Protein AF-A0A832VY25-F1 (afdb_monomer)

Structure (mmCIF, N/CA/C/O backbone):
data_AF-A0A832VY25-F1
#
_entry.id   AF-A0A832VY25-F1
#
loop_
_atom_site.group_PDB
_atom_site.id
_atom_site.type_symbol
_atom_site.label_atom_id
_atom_site.label_alt_id
_atom_site.label_comp_id
_atom_site.label_asym_id
_atom_site.label_entity_id
_atom_site.label_seq_id
_atom_site.pdbx_PDB_ins_code
_atom_site.Cartn_x
_atom_site.Cartn_y
_atom_site.Cartn_z
_atom_site.occupancy
_atom_site.B_iso_or_equiv
_atom_site.auth_seq_id
_atom_site.auth_comp_id
_atom_site.auth_asym_id
_atom_site.auth_atom_id
_atom_site.pdbx_PDB_model_num
ATOM 1 N N . MET A 1 1 ? -6.998 10.240 -11.028 1.00 79.44 1 MET A N 1
ATOM 2 C CA . MET A 1 1 ? -6.565 9.327 -12.105 1.00 79.44 1 MET A CA 1
ATOM 3 C C . MET A 1 1 ? -5.101 9.015 -11.866 1.00 79.44 1 MET A C 1
ATOM 5 O O . MET A 1 1 ? -4.310 9.954 -11.801 1.00 79.44 1 MET A O 1
ATOM 9 N N . SER A 1 2 ? -4.772 7.748 -11.630 1.00 93.00 2 SER A N 1
ATOM 10 C CA . SER A 1 2 ? -3.401 7.304 -11.361 1.00 93.00 2 SER A CA 1
ATOM 11 C C . SER A 1 2 ? -2.572 7.322 -12.648 1.00 93.00 2 SER A C 1
ATOM 13 O O . SER A 1 2 ? -3.121 7.218 -13.742 1.00 93.00 2 SER A O 1
ATOM 15 N N . ARG A 1 3 ? -1.254 7.508 -12.529 1.00 97.12 3 ARG A N 1
ATOM 16 C CA . ARG A 1 3 ? -0.311 7.425 -13.653 1.00 97.12 3 ARG A CA 1
ATOM 17 C C . ARG A 1 3 ? 0.781 6.440 -13.281 1.00 97.12 3 ARG A C 1
ATOM 19 O O . ARG A 1 3 ? 1.596 6.735 -12.411 1.00 97.12 3 ARG A O 1
ATOM 26 N N . VAL A 1 4 ? 0.770 5.288 -13.932 1.00 97.38 4 VAL A N 1
ATOM 27 C CA . VAL A 1 4 ? 1.731 4.203 -13.719 1.00 97.38 4 VAL A CA 1
ATOM 28 C C . VAL A 1 4 ? 2.331 3.790 -15.054 1.00 97.38 4 VAL A C 1
ATOM 30 O O . VAL A 1 4 ? 1.843 4.188 -16.109 1.00 97.38 4 VAL A O 1
ATOM 33 N N . LYS A 1 5 ? 3.431 3.041 -15.008 1.00 97.06 5 LYS A N 1
ATOM 34 C CA . LYS A 1 5 ? 4.167 2.654 -16.212 1.00 97.06 5 LYS A CA 1
ATOM 35 C C . LYS A 1 5 ? 3.434 1.594 -17.036 1.00 97.06 5 LYS A C 1
ATOM 37 O O . LYS A 1 5 ? 3.400 1.713 -18.255 1.00 97.06 5 LYS A O 1
ATOM 42 N N . ASP A 1 6 ? 2.888 0.574 -16.375 1.00 97.88 6 ASP A N 1
ATOM 43 C CA . ASP A 1 6 ? 2.211 -0.557 -17.013 1.00 97.88 6 ASP A CA 1
ATOM 44 C C . ASP A 1 6 ? 1.150 -1.140 -16.069 1.00 97.88 6 ASP A C 1
ATOM 46 O O . ASP A 1 6 ? 1.479 -1.711 -15.033 1.00 97.88 6 ASP A O 1
ATOM 50 N N . GLU A 1 7 ? -0.126 -0.980 -16.416 1.00 98.00 7 GLU A N 1
ATOM 51 C CA . GLU A 1 7 ? -1.259 -1.452 -15.608 1.00 98.00 7 GLU A CA 1
ATOM 52 C C . GLU A 1 7 ? -1.418 -2.983 -15.638 1.00 98.00 7 GLU A C 1
ATOM 54 O O . GLU A 1 7 ? -2.009 -3.555 -14.723 1.00 98.00 7 GLU A O 1
ATOM 59 N N . SER A 1 8 ? -0.853 -3.672 -16.639 1.00 98.38 8 SER A N 1
ATOM 60 C CA . SER A 1 8 ? -0.981 -5.131 -16.779 1.00 98.38 8 SER A CA 1
ATOM 61 C C . SER A 1 8 ? -0.251 -5.920 -15.684 1.00 98.38 8 SER A C 1
ATOM 63 O O . SER A 1 8 ? -0.518 -7.105 -15.486 1.00 98.38 8 SER A O 1
ATOM 65 N N . LEU A 1 9 ? 0.631 -5.260 -14.927 1.00 98.56 9 LEU A N 1
ATOM 66 C CA . LEU A 1 9 ? 1.392 -5.859 -13.830 1.00 98.56 9 LEU A CA 1
ATOM 67 C C . LEU A 1 9 ? 0.606 -5.944 -12.508 1.00 98.56 9 LEU A C 1
ATOM 69 O O . LEU A 1 9 ? 1.139 -6.460 -11.525 1.00 98.56 9 LEU A O 1
ATOM 73 N N . ALA A 1 10 ? -0.640 -5.458 -12.454 1.00 98.69 10 ALA A N 1
ATOM 74 C CA . ALA A 1 10 ? -1.421 -5.374 -11.217 1.00 98.69 10 ALA A CA 1
ATOM 75 C C . ALA A 1 10 ? -1.588 -6.728 -10.504 1.00 98.69 10 ALA A C 1
ATOM 77 O O . ALA A 1 10 ? -1.420 -6.804 -9.287 1.00 98.69 10 ALA A O 1
ATOM 78 N N . ASP A 1 11 ? -1.828 -7.816 -11.244 1.00 98.62 11 ASP A N 1
ATOM 79 C CA . ASP A 1 11 ? -1.956 -9.157 -10.656 1.00 98.62 11 ASP A CA 1
ATOM 80 C C . ASP A 1 11 ? -0.650 -9.646 -10.016 1.00 98.62 11 ASP A C 1
ATOM 82 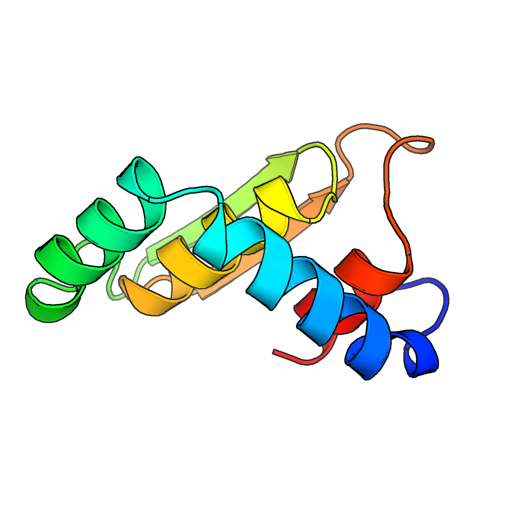O O . ASP A 1 11 ? -0.663 -10.239 -8.934 1.00 98.62 11 ASP A O 1
ATOM 86 N N . GLN A 1 12 ? 0.492 -9.361 -10.649 1.00 98.69 12 GLN A N 1
ATOM 87 C CA . GLN A 1 12 ? 1.804 -9.652 -10.074 1.00 98.69 12 GLN A CA 1
ATOM 88 C C . GLN A 1 12 ? 2.034 -8.819 -8.807 1.00 98.69 12 GLN A C 1
ATOM 90 O O . GLN A 1 12 ? 2.460 -9.356 -7.782 1.00 98.69 12 GLN A O 1
ATOM 95 N N . GLY A 1 13 ? 1.696 -7.529 -8.853 1.00 98.75 13 GLY A N 1
ATOM 96 C CA . GLY A 1 13 ? 1.796 -6.632 -7.707 1.00 98.75 13 GLY A CA 1
ATOM 97 C C . GLY A 1 13 ? 0.920 -7.068 -6.534 1.00 98.75 13 GLY A C 1
ATOM 98 O O . GLY A 1 13 ? 1.373 -7.026 -5.391 1.00 98.75 13 GLY A O 1
ATOM 99 N N . ARG A 1 14 ? -0.291 -7.576 -6.800 1.00 98.81 14 ARG A N 1
ATOM 100 C CA . ARG A 1 14 ? -1.187 -8.132 -5.776 1.00 98.81 14 ARG A CA 1
ATOM 101 C C . ARG A 1 14 ? -0.547 -9.319 -5.058 1.00 98.81 14 ARG A C 1
ATOM 103 O O . ARG A 1 14 ? -0.560 -9.360 -3.830 1.00 98.81 14 ARG A O 1
ATOM 110 N N . LEU A 1 15 ? 0.070 -10.247 -5.793 1.00 98.75 15 LEU A N 1
ATOM 111 C CA . LEU A 1 15 ? 0.793 -11.376 -5.193 1.00 98.75 15 LEU A CA 1
ATOM 112 C C . LEU A 1 15 ? 1.986 -10.901 -4.345 1.00 98.75 15 LEU A C 1
ATOM 114 O O . LEU A 1 15 ? 2.201 -11.402 -3.238 1.00 98.75 15 LEU A O 1
ATOM 118 N N . SER A 1 16 ? 2.738 -9.905 -4.825 1.00 98.56 16 SER A N 1
ATOM 119 C CA . SER A 1 16 ? 3.840 -9.280 -4.078 1.00 98.56 16 SER A CA 1
ATOM 120 C C . SER A 1 16 ? 3.356 -8.590 -2.791 1.00 98.56 16 SER A C 1
ATOM 122 O O . SER A 1 16 ? 3.997 -8.722 -1.744 1.00 98.56 16 SER A O 1
ATOM 124 N N . TYR A 1 17 ? 2.219 -7.889 -2.847 1.00 98.75 17 TYR A N 1
ATOM 125 C CA . TYR A 1 17 ? 1.551 -7.274 -1.697 1.00 98.75 17 TYR A CA 1
ATOM 126 C C . TYR A 1 17 ? 1.089 -8.320 -0.678 1.00 98.75 17 TYR A C 1
ATOM 128 O O . TYR A 1 17 ? 1.397 -8.190 0.506 1.00 98.75 17 TYR A O 1
ATOM 136 N N . GLU A 1 18 ? 0.393 -9.373 -1.116 1.00 98.62 18 GLU A N 1
ATOM 137 C CA . GLU A 1 18 ? -0.087 -10.453 -0.245 1.00 98.62 18 GLU A CA 1
ATOM 138 C C . GLU A 1 18 ? 1.084 -11.141 0.459 1.00 98.62 18 GLU A C 1
ATOM 140 O O . GLU A 1 18 ? 1.054 -11.358 1.675 1.00 98.62 18 GLU A O 1
ATOM 145 N N . TRP A 1 19 ? 2.163 -11.416 -0.282 1.00 98.62 19 TRP A N 1
ATOM 146 C CA . TRP A 1 19 ? 3.395 -11.934 0.296 1.00 98.62 19 TRP A CA 1
ATOM 147 C C . TRP A 1 19 ? 3.956 -10.974 1.350 1.00 98.62 19 TRP A C 1
ATOM 149 O O . TRP A 1 19 ? 4.213 -11.401 2.474 1.00 98.62 19 TRP A O 1
ATOM 159 N N . ALA A 1 20 ? 4.100 -9.682 1.041 1.00 98.75 20 ALA A N 1
ATOM 160 C CA . ALA A 1 20 ? 4.625 -8.699 1.989 1.00 98.75 20 ALA A CA 1
ATOM 161 C C . ALA A 1 20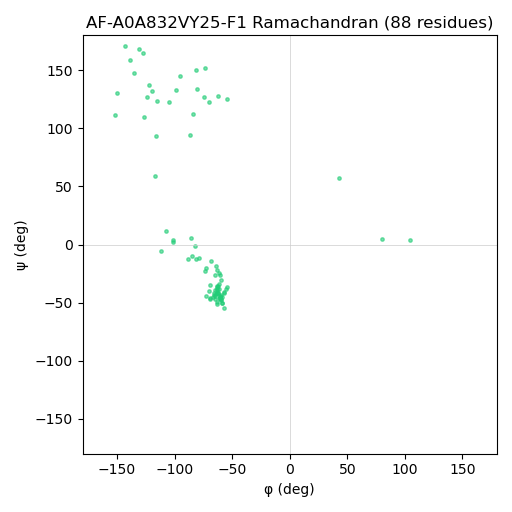 ? 3.752 -8.594 3.249 1.00 98.75 20 ALA A C 1
ATOM 163 O O . ALA A 1 20 ? 4.273 -8.654 4.362 1.00 98.75 20 ALA A O 1
ATOM 164 N N . ARG A 1 21 ? 2.425 -8.528 3.097 1.00 98.56 21 ARG A N 1
ATOM 165 C CA . ARG A 1 21 ? 1.469 -8.456 4.209 1.00 98.56 21 ARG A CA 1
ATOM 166 C C . ARG A 1 21 ? 1.597 -9.656 5.145 1.00 98.56 21 ARG A C 1
ATOM 168 O O . ARG A 1 21 ? 1.698 -9.470 6.357 1.00 98.56 21 ARG A O 1
ATOM 175 N N . ASN A 1 22 ? 1.697 -10.865 4.589 1.00 98.44 22 ASN A N 1
ATOM 176 C CA . ASN A 1 22 ? 1.904 -12.095 5.361 1.00 98.44 22 ASN A CA 1
ATOM 177 C C . ASN A 1 22 ? 3.229 -12.102 6.149 1.00 98.44 22 ASN A C 1
ATOM 179 O O . ASN A 1 22 ? 3.327 -12.764 7.181 1.00 98.44 22 ASN A O 1
ATOM 183 N N . HIS A 1 23 ? 4.230 -11.336 5.705 1.00 98.56 23 HIS A N 1
ATOM 184 C CA . HIS A 1 23 ? 5.539 -11.209 6.357 1.00 98.56 23 HIS A CA 1
ATOM 185 C C . HIS A 1 23 ? 5.692 -9.923 7.192 1.00 98.56 23 HIS A C 1
ATOM 187 O O . HIS A 1 23 ? 6.749 -9.691 7.777 1.00 98.56 23 HIS A O 1
ATOM 193 N N . MET A 1 24 ? 4.638 -9.108 7.322 1.00 98.56 24 MET A N 1
ATOM 194 C CA . MET A 1 24 ? 4.613 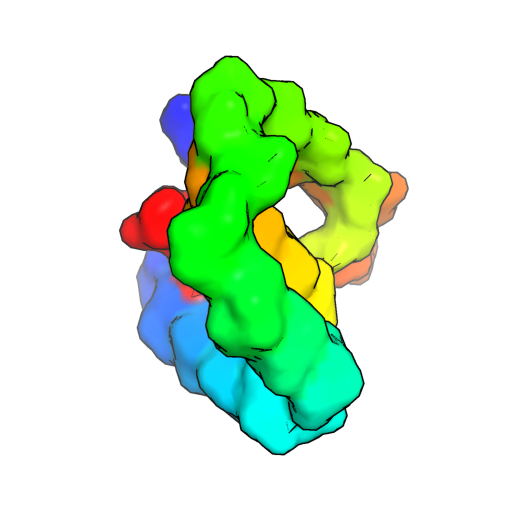-7.883 8.134 1.00 98.56 24 MET A CA 1
ATOM 195 C C . MET A 1 24 ? 3.586 -7.989 9.282 1.00 98.56 24 MET A C 1
ATOM 197 O O . MET A 1 24 ? 2.684 -7.153 9.401 1.00 98.56 24 MET A O 1
ATOM 201 N N . PRO A 1 25 ? 3.714 -8.985 10.187 1.00 98.19 25 PRO A N 1
ATOM 202 C CA . PRO A 1 25 ? 2.656 -9.356 11.130 1.00 98.19 25 PRO A CA 1
ATOM 203 C C . PRO A 1 25 ? 2.327 -8.265 12.152 1.00 98.19 25 PRO A C 1
ATOM 205 O O . PRO A 1 25 ? 1.215 -8.223 12.671 1.00 98.19 25 PRO A O 1
ATOM 208 N N . ILE A 1 26 ? 3.278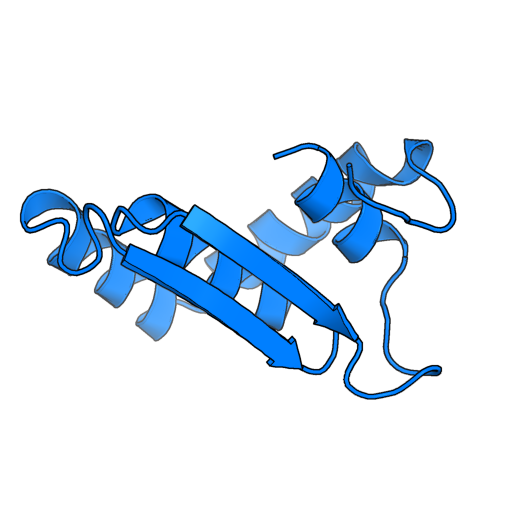 -7.385 12.476 1.00 98.50 26 ILE A N 1
ATOM 209 C CA . ILE A 1 26 ? 3.034 -6.272 13.404 1.00 98.50 26 ILE A CA 1
ATOM 210 C C . ILE A 1 26 ? 2.092 -5.251 12.761 1.00 98.50 26 ILE A C 1
ATOM 212 O O . ILE A 1 26 ? 1.134 -4.810 13.403 1.00 98.50 26 ILE A O 1
ATOM 216 N N . LEU A 1 27 ? 2.342 -4.894 11.499 1.00 98.25 27 LEU A N 1
ATOM 217 C CA . LEU A 1 27 ? 1.523 -3.928 10.777 1.00 98.25 27 LEU A CA 1
ATOM 218 C C . LEU A 1 27 ? 0.137 -4.511 10.487 1.00 98.25 27 LEU A C 1
ATOM 220 O O . LEU A 1 27 ? -0.859 -3.872 10.819 1.00 98.25 27 LEU A O 1
ATOM 224 N N . ASP A 1 28 ? 0.065 -5.749 9.992 1.00 98.38 28 ASP A N 1
ATOM 225 C CA . ASP A 1 28 ? -1.208 -6.417 9.699 1.00 98.38 28 ASP A CA 1
ATOM 226 C C . ASP A 1 28 ? -2.103 -6.558 10.944 1.00 98.38 28 ASP A C 1
ATOM 228 O O . ASP A 1 28 ? -3.264 -6.143 10.939 1.00 98.38 28 ASP A O 1
ATOM 232 N N . LYS A 1 29 ? -1.546 -7.016 12.076 1.00 98.38 29 LYS A N 1
ATOM 233 C CA . LYS A 1 29 ? -2.296 -7.087 13.345 1.00 98.38 29 LYS A CA 1
ATOM 234 C C . LYS A 1 29 ? -2.736 -5.710 13.840 1.00 98.38 29 LYS A C 1
ATOM 236 O O . LYS A 1 29 ? -3.811 -5.584 14.427 1.00 98.38 29 LYS A O 1
ATOM 241 N N . THR A 1 30 ? -1.921 -4.678 13.624 1.00 98.31 30 THR A N 1
ATOM 242 C CA . THR A 1 30 ? -2.267 -3.302 14.007 1.00 98.31 30 THR A CA 1
ATOM 243 C C . THR A 1 30 ? -3.439 -2.782 13.180 1.00 98.31 30 THR A C 1
ATOM 245 O O . THR A 1 30 ? -4.387 -2.249 13.760 1.00 98.31 30 THR A O 1
ATOM 248 N N . ILE A 1 31 ? -3.420 -3.006 11.862 1.00 98.38 31 ILE A N 1
ATOM 249 C CA . ILE A 1 31 ? -4.534 -2.689 10.960 1.00 98.38 31 ILE A CA 1
ATOM 250 C C . ILE A 1 31 ? -5.787 -3.445 11.414 1.00 98.38 31 ILE A C 1
ATOM 252 O O . ILE A 1 31 ? -6.815 -2.823 11.669 1.00 98.38 31 ILE A O 1
ATOM 256 N N . GLY A 1 32 ? -5.692 -4.762 11.634 1.00 98.25 32 GLY A N 1
ATOM 257 C CA . GLY A 1 32 ? -6.816 -5.585 12.089 1.00 98.25 32 GLY A CA 1
ATOM 258 C C . GLY A 1 32 ? -7.441 -5.100 13.402 1.00 98.25 32 GLY A C 1
ATOM 259 O O . GLY A 1 32 ? -8.666 -5.028 13.519 1.00 98.25 32 GLY A O 1
ATOM 260 N N . ARG A 1 33 ? -6.616 -4.689 14.376 1.00 98.44 33 ARG A N 1
ATOM 261 C CA . ARG A 1 33 ? -7.081 -4.134 15.659 1.00 98.44 33 ARG A CA 1
ATOM 262 C C . ARG A 1 33 ? -7.814 -2.800 15.492 1.00 98.44 33 ARG A C 1
ATOM 264 O O . ARG A 1 33 ? -8.818 -2.577 16.163 1.00 98.44 33 ARG A O 1
ATOM 271 N N . LEU A 1 34 ? -7.311 -1.917 14.630 1.00 98.31 34 LEU A N 1
ATOM 272 C CA . LEU A 1 34 ? -7.842 -0.560 14.445 1.00 98.31 34 LEU A CA 1
ATOM 273 C C . LEU A 1 34 ? -8.969 -0.483 13.402 1.00 98.31 34 LEU A C 1
ATOM 275 O O . LEU A 1 34 ? -9.689 0.513 13.343 1.00 98.31 34 LEU A O 1
ATOM 279 N N . LYS A 1 35 ? -9.179 -1.540 12.611 1.00 97.69 35 LYS A N 1
ATOM 280 C CA . LYS A 1 35 ? -10.175 -1.573 11.532 1.00 97.69 35 LYS A CA 1
ATOM 281 C C . LYS A 1 35 ? -11.584 -1.235 12.005 1.00 97.69 35 LYS A C 1
ATOM 283 O O . LYS A 1 35 ? -12.296 -0.525 11.310 1.00 97.69 35 LYS A O 1
ATOM 288 N N . LYS A 1 36 ? -11.999 -1.673 13.196 1.00 97.19 36 LYS A N 1
ATOM 289 C CA . LYS A 1 36 ? -13.344 -1.359 13.716 1.00 97.19 36 LYS A CA 1
ATOM 290 C C . LYS A 1 36 ? -13.527 0.115 14.075 1.00 97.19 36 LYS A C 1
ATOM 292 O O . LYS A 1 36 ? -14.623 0.635 13.903 1.00 97.19 36 LYS A O 1
ATOM 297 N N . SER A 1 37 ? -12.485 0.777 14.577 1.00 97.94 37 SER A N 1
ATOM 298 C CA . SER A 1 37 ? -12.574 2.177 14.999 1.00 97.94 37 SER A CA 1
ATOM 299 C C . SER A 1 37 ? -12.453 3.162 13.839 1.00 97.94 37 SER A C 1
ATOM 301 O O . SER A 1 37 ? -12.738 4.333 14.050 1.00 97.94 37 SER A O 1
ATOM 303 N N . GLN A 1 38 ? -12.034 2.701 12.649 1.00 98.00 38 GLN A N 1
ATOM 304 C CA . GLN A 1 38 ? -11.883 3.514 11.432 1.00 98.00 38 GLN A CA 1
ATOM 305 C C . GLN A 1 38 ? -11.238 4.886 11.728 1.00 98.00 38 GLN A C 1
ATOM 307 O O . GLN A 1 38 ? -11.851 5.927 11.480 1.00 98.00 38 GLN A O 1
ATOM 312 N N . PRO A 1 39 ? -10.031 4.915 12.328 1.00 98.31 39 PRO A N 1
ATOM 313 C CA . PRO A 1 39 ? -9.457 6.134 12.900 1.00 98.31 39 PRO A CA 1
ATOM 314 C C . PRO A 1 39 ? -9.175 7.229 11.866 1.00 98.31 39 PRO A C 1
ATOM 316 O O . PRO A 1 39 ? -9.017 8.385 12.244 1.00 98.31 39 PRO A O 1
ATOM 319 N N . PHE A 1 40 ? -9.108 6.880 10.580 1.00 98.56 40 PHE A N 1
ATOM 320 C CA . PHE A 1 40 ? -8.841 7.831 9.504 1.00 98.56 40 PHE A CA 1
ATOM 321 C C . PHE A 1 40 ? -10.074 8.139 8.653 1.00 98.56 40 PHE A C 1
ATOM 323 O O . PHE A 1 40 ? -9.949 8.763 7.602 1.00 98.56 40 PHE A O 1
ATOM 330 N N . LYS A 1 41 ? -11.268 7.732 9.105 1.00 98.56 41 LYS A N 1
ATOM 331 C CA . LYS A 1 41 ? -12.518 7.984 8.388 1.00 98.56 41 LYS A CA 1
ATOM 332 C C . LYS A 1 41 ? -12.703 9.469 8.085 1.00 98.56 41 LYS A C 1
ATOM 334 O O . LYS A 1 41 ? -12.730 10.296 8.992 1.00 98.56 41 LYS A O 1
ATOM 339 N N . GLY A 1 42 ? -12.903 9.777 6.804 1.00 98.06 42 GLY A N 1
ATOM 340 C CA . GLY A 1 42 ? -13.134 11.141 6.323 1.00 98.06 42 GLY A CA 1
ATOM 341 C C . GLY A 1 42 ? -11.864 11.981 6.167 1.00 98.06 42 GLY A C 1
ATOM 342 O O . GLY A 1 42 ? -11.968 13.160 5.842 1.00 98.06 42 GLY A O 1
ATOM 343 N N . LEU A 1 43 ? -10.680 11.398 6.382 1.00 98.56 43 LEU A N 1
ATOM 344 C CA . LEU A 1 43 ? -9.406 12.050 6.098 1.00 98.56 43 LEU A CA 1
ATOM 345 C C . LEU A 1 43 ? -8.890 11.646 4.719 1.00 98.56 43 LEU A C 1
ATOM 347 O O . LEU A 1 43 ? -9.019 10.496 4.302 1.00 98.56 43 LEU A O 1
ATOM 351 N N . THR A 1 44 ? -8.231 12.589 4.051 1.00 98.31 44 THR A N 1
ATOM 352 C CA . THR A 1 44 ? -7.414 12.321 2.867 1.00 98.31 44 THR A CA 1
ATOM 353 C C . THR A 1 44 ? -5.948 12.393 3.261 1.00 98.31 44 THR A C 1
ATOM 355 O O . THR A 1 44 ? -5.492 13.413 3.778 1.00 98.31 44 THR A O 1
ATOM 358 N N . LEU A 1 45 ? -5.208 11.313 3.028 1.00 98.25 45 LEU A N 1
ATOM 359 C CA . LEU A 1 45 ? -3.806 11.185 3.405 1.00 98.25 45 LEU A CA 1
ATOM 360 C C . LEU A 1 45 ? -2.927 11.069 2.157 1.00 98.25 45 LEU A C 1
ATOM 362 O O . LEU A 1 45 ? -3.121 10.195 1.312 1.00 98.25 45 LEU A O 1
ATOM 366 N N . GLY A 1 46 ? -1.958 11.980 2.055 1.00 98.12 46 GLY A N 1
ATOM 367 C CA . GLY A 1 46 ? -0.957 12.014 0.994 1.00 98.12 46 GLY A CA 1
ATOM 368 C C . GLY A 1 46 ? 0.364 11.396 1.446 1.00 98.12 46 GLY A C 1
ATOM 369 O O . GLY A 1 46 ? 0.871 11.744 2.511 1.00 98.12 46 GLY A O 1
ATOM 370 N N . PHE A 1 47 ? 0.948 10.525 0.624 1.00 98.12 47 PHE A N 1
ATOM 371 C CA . PHE A 1 47 ? 2.222 9.860 0.901 1.00 98.12 47 PHE A CA 1
ATOM 372 C C . PHE A 1 47 ? 3.234 10.113 -0.220 1.00 98.12 47 PHE A C 1
ATOM 374 O O . PHE A 1 47 ? 2.961 9.838 -1.384 1.00 98.12 47 PHE A O 1
ATOM 381 N N . CYS A 1 48 ? 4.426 10.591 0.138 1.00 98.06 48 CYS A N 1
ATOM 382 C CA . CYS A 1 48 ? 5.576 10.692 -0.762 1.00 98.06 48 CYS A CA 1
ATOM 383 C C . CYS A 1 48 ? 6.679 9.777 -0.224 1.00 98.06 48 CYS A C 1
ATOM 385 O O . CYS A 1 48 ? 7.408 10.149 0.695 1.00 98.06 48 CYS A O 1
ATOM 387 N N . LEU A 1 49 ? 6.727 8.541 -0.722 1.00 97.88 49 LEU A N 1
ATOM 388 C CA . LEU A 1 49 ? 7.581 7.463 -0.209 1.00 97.88 49 LEU A CA 1
ATOM 389 C C . LEU A 1 49 ? 8.102 6.599 -1.363 1.00 97.88 49 LEU A C 1
ATOM 391 O O . LEU A 1 49 ? 7.662 6.729 -2.504 1.00 97.88 49 LEU A O 1
ATOM 395 N N . HIS A 1 50 ? 9.041 5.698 -1.083 1.00 98.25 50 HIS A N 1
ATOM 396 C CA . HIS A 1 50 ? 9.421 4.656 -2.039 1.00 98.25 50 HIS A CA 1
ATOM 397 C C . HIS A 1 50 ? 8.217 3.749 -2.322 1.00 98.25 50 HIS A C 1
ATOM 399 O O . HIS A 1 50 ? 7.606 3.236 -1.385 1.00 98.25 50 HIS A O 1
ATOM 405 N N . ILE A 1 51 ? 7.868 3.543 -3.594 1.00 98.25 51 ILE A N 1
ATOM 406 C CA . ILE A 1 51 ? 6.753 2.666 -3.971 1.00 98.25 51 ILE A CA 1
ATOM 407 C C . ILE A 1 51 ? 7.278 1.236 -4.074 1.00 98.25 51 ILE A C 1
ATOM 409 O O . ILE A 1 51 ? 7.815 0.831 -5.099 1.00 98.25 51 ILE A O 1
ATOM 413 N N . THR A 1 52 ? 7.148 0.488 -2.983 1.00 98.56 52 THR A N 1
ATOM 414 C CA . THR A 1 52 ? 7.570 -0.914 -2.868 1.00 98.56 52 THR A CA 1
ATOM 415 C C . THR A 1 52 ? 6.454 -1.761 -2.270 1.00 98.56 52 THR A C 1
ATOM 417 O O . THR A 1 52 ? 5.479 -1.227 -1.727 1.00 98.56 52 THR A O 1
ATOM 420 N N . LYS A 1 53 ? 6.598 -3.089 -2.319 1.00 98.50 53 LYS A N 1
ATOM 421 C CA . LYS A 1 53 ? 5.624 -4.019 -1.730 1.00 98.50 53 LYS A CA 1
ATOM 422 C C . LYS A 1 53 ? 5.349 -3.731 -0.252 1.00 98.50 53 LYS A C 1
ATOM 424 O O . LYS A 1 53 ? 4.200 -3.781 0.169 1.00 98.50 53 LYS A O 1
ATOM 429 N N . GLU A 1 54 ? 6.349 -3.327 0.525 1.00 98.50 54 GLU A N 1
ATOM 430 C CA . GLU A 1 54 ? 6.178 -2.950 1.932 1.00 98.50 54 GLU A CA 1
ATOM 431 C C . GLU A 1 54 ? 5.321 -1.684 2.075 1.00 98.50 54 GLU A C 1
ATOM 433 O O . GLU A 1 54 ? 4.402 -1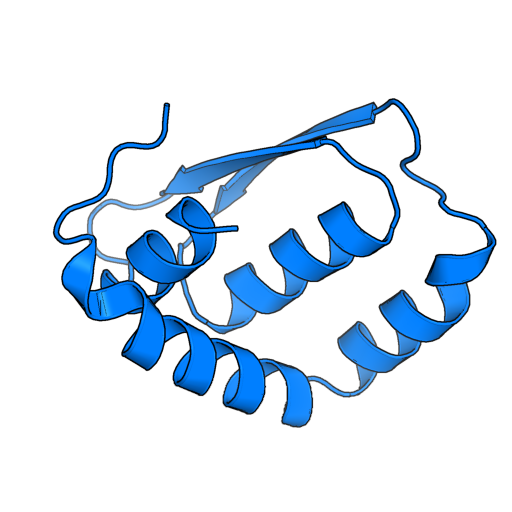.637 2.896 1.00 98.50 54 GLU A O 1
ATOM 438 N N . THR A 1 55 ? 5.561 -0.674 1.231 1.00 98.38 55 THR A N 1
ATOM 439 C CA . THR A 1 55 ? 4.743 0.547 1.190 1.00 98.38 55 THR A CA 1
ATOM 440 C C . THR A 1 55 ? 3.302 0.237 0.799 1.00 98.38 55 THR A C 1
ATOM 442 O O . THR A 1 55 ? 2.385 0.827 1.365 1.00 98.38 55 THR A O 1
ATOM 445 N N . SER A 1 56 ? 3.065 -0.729 -0.093 1.00 98.56 56 SER A N 1
ATOM 446 C CA . SER A 1 56 ? 1.696 -1.130 -0.439 1.00 98.56 56 SER A CA 1
ATOM 447 C C . SER A 1 56 ? 0.912 -1.681 0.759 1.00 98.56 56 SER A C 1
ATOM 449 O O . SER A 1 56 ? -0.271 -1.378 0.897 1.00 98.56 56 SER A O 1
ATOM 451 N N . VAL A 1 57 ? 1.574 -2.377 1.698 1.00 98.75 57 VAL A N 1
ATOM 452 C CA . VAL A 1 57 ? 0.947 -2.828 2.956 1.00 98.75 57 VAL A CA 1
ATOM 453 C C . VAL A 1 57 ? 0.523 -1.645 3.822 1.00 98.75 57 VAL A C 1
ATOM 455 O O . VAL A 1 57 ? -0.583 -1.645 4.362 1.00 98.75 57 VAL A O 1
ATOM 458 N N . LEU A 1 58 ? 1.366 -0.614 3.922 1.00 98.56 58 LEU A N 1
ATOM 459 C CA . LEU A 1 58 ? 1.026 0.615 4.640 1.00 98.56 58 LEU A CA 1
ATOM 460 C C . LEU A 1 58 ? -0.163 1.337 3.993 1.00 98.56 58 LEU A C 1
ATOM 462 O O . LEU A 1 58 ? -1.117 1.666 4.693 1.00 98.56 58 LEU A O 1
ATOM 466 N N . LEU A 1 59 ? -0.120 1.575 2.680 1.00 98.50 59 LEU A N 1
ATOM 467 C CA . LEU A 1 59 ? -1.144 2.350 1.974 1.00 98.50 59 LEU A CA 1
ATOM 468 C C . LEU A 1 59 ? -2.505 1.648 1.990 1.00 98.50 59 LEU A C 1
ATOM 470 O O . LEU A 1 59 ? -3.503 2.265 2.367 1.00 98.50 59 LEU A O 1
ATOM 474 N N . MET A 1 60 ? -2.541 0.349 1.678 1.00 98.69 60 MET A N 1
ATOM 475 C CA . MET A 1 60 ? -3.771 -0.444 1.764 1.00 98.69 60 MET A CA 1
ATOM 476 C C . MET A 1 60 ? -4.278 -0.530 3.200 1.00 98.69 60 MET A C 1
ATOM 478 O O . MET A 1 60 ? -5.475 -0.407 3.438 1.00 98.69 60 MET A O 1
ATOM 482 N N . GLY A 1 61 ? -3.376 -0.653 4.177 1.00 98.44 61 GLY A N 1
ATOM 483 C CA . GLY A 1 61 ? -3.732 -0.612 5.589 1.00 98.44 61 GLY A CA 1
ATOM 484 C C . GLY A 1 61 ? -4.402 0.699 5.991 1.00 98.44 61 GLY A C 1
ATOM 485 O O . GLY A 1 61 ? -5.448 0.690 6.625 1.00 98.44 61 GLY A O 1
ATOM 486 N N . VAL A 1 62 ? -3.839 1.838 5.595 1.00 98.38 62 VAL A N 1
ATOM 487 C CA . VAL A 1 62 ? -4.406 3.162 5.882 1.00 98.38 62 VAL A CA 1
ATOM 488 C C . VAL A 1 62 ? -5.774 3.348 5.212 1.00 98.38 62 VAL A C 1
ATOM 490 O O . VAL A 1 62 ? -6.696 3.854 5.856 1.00 98.38 62 VAL A O 1
ATOM 493 N N . LYS A 1 63 ? -5.936 2.859 3.977 1.00 98.25 63 LYS A N 1
ATOM 494 C CA . LYS A 1 63 ? -7.232 2.803 3.283 1.00 98.25 63 LYS A CA 1
ATOM 495 C C . LYS A 1 63 ? -8.242 1.931 4.038 1.00 98.25 63 LYS A C 1
ATOM 497 O O . LYS A 1 63 ? -9.356 2.368 4.307 1.00 98.25 63 LYS A O 1
ATOM 502 N N . GLU A 1 64 ? -7.841 0.742 4.495 1.00 98.31 64 GLU A N 1
ATOM 503 C CA . GLU A 1 64 ? -8.672 -0.135 5.340 1.00 98.31 64 GLU A CA 1
ATOM 504 C C . GLU A 1 64 ? -9.073 0.505 6.677 1.00 98.31 64 GLU A C 1
ATOM 506 O O . GLU A 1 64 ? -10.096 0.132 7.256 1.00 98.31 64 GLU A O 1
ATOM 511 N N . LEU A 1 65 ? -8.277 1.450 7.179 1.00 98.75 65 LEU A N 1
ATOM 512 C CA . LEU A 1 65 ? -8.545 2.225 8.391 1.00 98.75 65 LEU A CA 1
ATOM 513 C C . LEU A 1 65 ? -9.416 3.473 8.140 1.00 98.75 65 LEU A C 1
ATOM 515 O O . LEU A 1 65 ? -9.664 4.235 9.080 1.00 98.75 65 LEU A O 1
ATOM 519 N N . GLY A 1 66 ? -9.918 3.647 6.914 1.00 98.31 66 GLY A N 1
ATOM 520 C CA . GLY A 1 66 ? -10.974 4.596 6.555 1.00 98.31 66 GLY A CA 1
ATOM 521 C C . GLY A 1 66 ? -10.512 5.851 5.815 1.00 98.31 66 GLY A C 1
ATOM 522 O O . GLY A 1 66 ? -11.335 6.735 5.581 1.00 98.31 66 GLY A O 1
ATOM 523 N N . ALA A 1 67 ? -9.226 5.960 5.476 1.00 98.56 67 ALA A N 1
ATOM 524 C CA . ALA A 1 67 ? -8.710 7.113 4.747 1.00 98.56 67 ALA A CA 1
ATOM 525 C C . ALA A 1 67 ? -8.959 7.010 3.237 1.00 98.56 67 ALA A C 1
ATOM 527 O O . ALA A 1 67 ? -8.868 5.929 2.657 1.00 98.56 67 ALA A O 1
ATOM 528 N N . GLU A 1 68 ? -9.107 8.163 2.593 1.00 98.12 68 GLU A N 1
ATOM 529 C CA . GLU A 1 68 ? -8.802 8.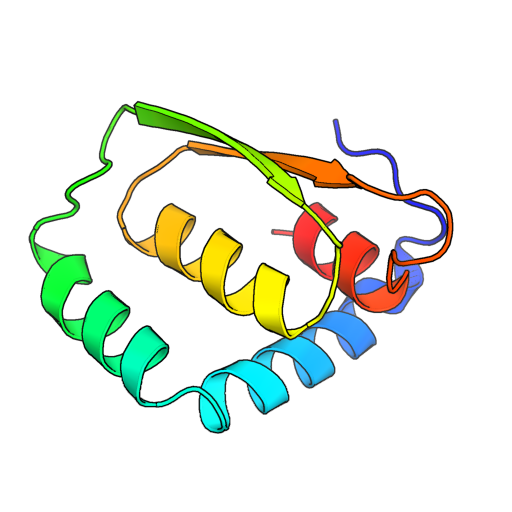316 1.170 1.00 98.12 68 GLU A CA 1
ATOM 530 C C . GLU A 1 68 ? -7.289 8.499 1.005 1.00 98.12 68 GLU A C 1
ATOM 532 O O . GLU A 1 68 ? -6.673 9.280 1.736 1.00 98.12 68 GLU A O 1
ATOM 537 N N . VAL A 1 69 ? -6.665 7.793 0.062 1.00 97.94 69 VAL A N 1
ATOM 538 C CA . VAL A 1 69 ? -5.199 7.746 -0.061 1.00 97.94 69 VAL A CA 1
ATOM 539 C C . VAL A 1 69 ? -4.748 8.277 -1.416 1.00 97.94 69 VAL A C 1
ATOM 541 O O . VAL A 1 69 ? -5.236 7.855 -2.459 1.00 97.94 69 VAL A O 1
A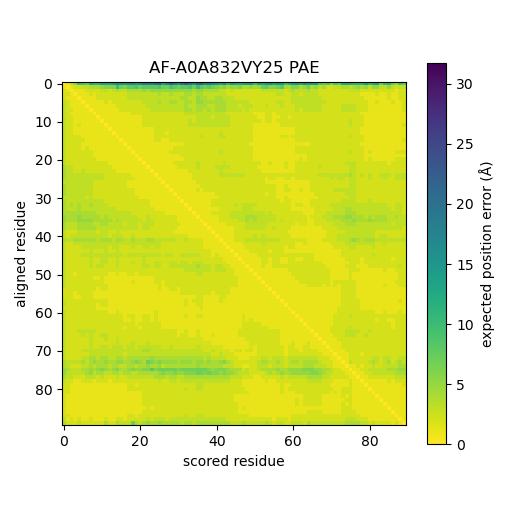TOM 544 N N . ALA A 1 70 ? -3.760 9.171 -1.398 1.00 97.31 70 ALA A N 1
ATOM 545 C CA . ALA A 1 70 ? -2.997 9.570 -2.574 1.00 97.31 70 ALA A CA 1
ATOM 546 C C . ALA A 1 70 ? -1.511 9.299 -2.327 1.00 97.31 70 ALA A C 1
ATOM 548 O O . ALA A 1 70 ? -0.992 9.593 -1.250 1.00 97.31 70 ALA A O 1
ATOM 549 N N . ALA A 1 71 ? -0.809 8.756 -3.319 1.00 97.12 71 ALA A N 1
ATOM 550 C CA . ALA A 1 71 ? 0.606 8.432 -3.189 1.00 97.12 71 ALA A CA 1
ATOM 551 C C . ALA A 1 71 ? 1.412 8.874 -4.413 1.00 97.12 71 ALA A C 1
ATOM 553 O O . ALA A 1 71 ? 0.923 8.848 -5.543 1.00 97.12 71 ALA A O 1
ATOM 554 N N . CYS A 1 72 ? 2.665 9.256 -4.183 1.00 96.94 72 CYS A N 1
ATOM 555 C CA . CYS A 1 72 ? 3.664 9.478 -5.218 1.00 96.94 72 CYS A CA 1
ATOM 556 C C . CYS A 1 72 ? 5.028 8.921 -4.791 1.00 96.94 72 CYS A C 1
ATOM 558 O O . CYS A 1 72 ? 5.304 8.713 -3.605 1.00 96.94 72 CYS A O 1
ATOM 560 N N . ALA A 1 73 ? 5.884 8.666 -5.779 1.00 96.44 73 ALA A N 1
ATOM 561 C CA . ALA A 1 73 ? 7.226 8.162 -5.540 1.00 96.44 73 ALA A CA 1
ATOM 562 C C . ALA A 1 73 ? 8.141 9.265 -4.988 1.00 96.44 73 ALA A C 1
ATOM 564 O O . ALA A 1 73 ? 8.309 10.311 -5.611 1.00 96.44 73 ALA A O 1
ATOM 565 N N . GLY A 1 74 ? 8.788 8.994 -3.853 1.00 94.62 74 GLY A N 1
ATOM 566 C CA . GLY A 1 74 ? 9.796 9.876 -3.255 1.00 94.62 74 GLY A CA 1
ATOM 567 C C . GLY A 1 74 ? 11.177 9.790 -3.914 1.00 94.62 74 GLY A C 1
ATOM 568 O O . GLY A 1 74 ? 12.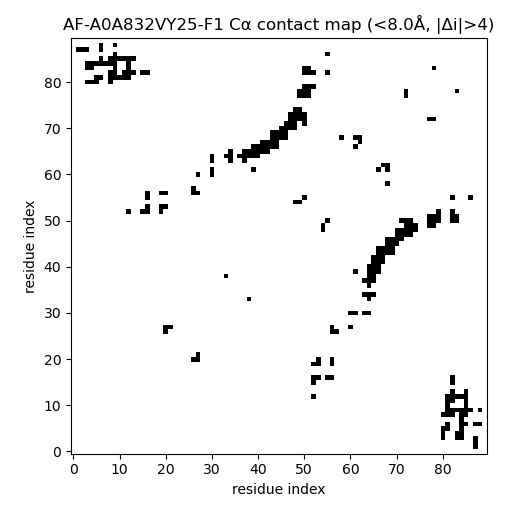037 10.626 -3.651 1.00 94.62 74 GLY A O 1
ATOM 569 N N . ASN A 1 75 ? 11.411 8.788 -4.770 1.00 94.88 75 ASN A N 1
ATOM 570 C CA . ASN A 1 75 ? 12.649 8.644 -5.535 1.00 94.88 75 ASN A CA 1
ATOM 571 C C . ASN A 1 75 ? 12.389 7.928 -6.879 1.00 94.88 75 ASN A C 1
ATOM 573 O O . ASN A 1 75 ? 11.787 6.848 -6.875 1.00 94.88 75 ASN A O 1
ATOM 577 N N . PRO A 1 76 ? 12.877 8.476 -8.011 1.00 88.62 76 PRO A N 1
ATOM 578 C CA . PRO A 1 76 ? 12.572 7.981 -9.356 1.00 88.62 76 PRO A CA 1
ATOM 579 C C . PRO A 1 76 ? 13.056 6.554 -9.654 1.00 88.62 76 PRO A C 1
ATOM 581 O O . PRO A 1 76 ? 12.517 5.925 -10.556 1.00 88.62 76 PRO A O 1
ATOM 584 N N . LEU A 1 77 ? 14.048 6.031 -8.926 1.00 94.50 77 LEU A N 1
ATOM 585 C CA . LEU A 1 77 ? 14.656 4.717 -9.199 1.00 94.50 77 LEU A CA 1
ATOM 586 C C . LEU A 1 77 ? 14.156 3.599 -8.277 1.00 94.50 77 LEU A C 1
ATOM 588 O O . LEU A 1 77 ? 14.651 2.478 -8.337 1.00 94.50 77 LEU A O 1
ATOM 592 N N . THR A 1 78 ? 13.216 3.907 -7.386 1.00 96.44 78 THR A N 1
ATOM 593 C CA . THR A 1 78 ? 12.806 2.989 -6.306 1.00 96.44 78 THR A CA 1
ATOM 594 C C . THR A 1 78 ? 11.394 2.446 -6.456 1.00 96.44 78 THR A C 1
ATOM 596 O O . THR A 1 78 ? 10.981 1.607 -5.660 1.00 96.44 78 THR A O 1
ATOM 599 N N . THR A 1 79 ? 10.655 2.924 -7.457 1.00 97.94 79 THR A N 1
ATOM 600 C CA . THR A 1 79 ? 9.315 2.429 -7.760 1.00 97.94 79 THR A CA 1
ATOM 601 C C . THR A 1 79 ? 9.399 1.017 -8.321 1.00 97.94 79 THR A C 1
ATOM 603 O O . THR A 1 79 ? 10.054 0.778 -9.332 1.00 97.94 79 THR A O 1
ATOM 606 N N . GLN A 1 80 ? 8.711 0.091 -7.665 1.00 98.44 80 GLN A N 1
ATOM 607 C CA . GLN A 1 80 ? 8.390 -1.227 -8.193 1.00 98.44 80 GLN A CA 1
ATOM 608 C C . GLN A 1 80 ? 7.129 -1.081 -9.052 1.00 98.44 80 GLN A C 1
ATOM 610 O O . GLN A 1 80 ? 6.064 -0.729 -8.540 1.00 98.44 80 GLN A O 1
ATOM 615 N N . ASP A 1 81 ? 7.272 -1.262 -10.367 1.00 98.25 81 ASP A N 1
ATOM 616 C CA . ASP A 1 81 ? 6.211 -0.978 -11.344 1.00 98.25 81 ASP A CA 1
ATOM 617 C C . ASP A 1 81 ? 4.976 -1.871 -11.141 1.00 98.25 81 ASP A C 1
ATOM 619 O O . ASP A 1 81 ? 3.851 -1.391 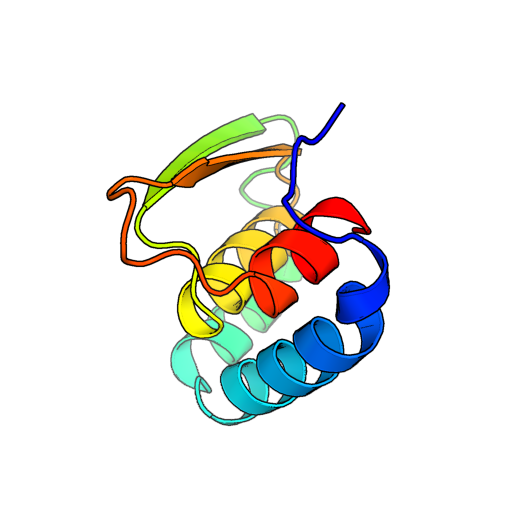-11.265 1.00 98.25 81 ASP A O 1
ATOM 623 N N . ASP A 1 82 ? 5.175 -3.133 -10.754 1.00 98.62 82 ASP A N 1
ATOM 624 C CA . ASP A 1 82 ? 4.106 -4.074 -10.407 1.00 98.62 82 ASP A CA 1
ATOM 625 C C . ASP A 1 82 ? 3.303 -3.597 -9.194 1.00 98.62 82 ASP A C 1
ATOM 627 O O . ASP A 1 82 ? 2.073 -3.627 -9.197 1.00 98.62 82 ASP A O 1
ATOM 631 N N . ILE A 1 83 ? 3.985 -3.067 -8.180 1.00 98.69 83 ILE A N 1
ATOM 632 C CA . ILE A 1 83 ? 3.332 -2.505 -6.997 1.00 98.69 83 ILE A CA 1
ATOM 633 C C . ILE A 1 83 ? 2.597 -1.206 -7.310 1.00 98.69 83 ILE A C 1
ATOM 635 O O . ILE A 1 83 ? 1.497 -0.988 -6.801 1.00 98.69 83 ILE A O 1
ATOM 639 N N . ALA A 1 84 ? 3.176 -0.344 -8.146 1.00 98.38 84 ALA A N 1
ATOM 640 C CA . ALA A 1 84 ? 2.493 0.859 -8.601 1.00 98.38 84 ALA A CA 1
ATOM 641 C C . ALA A 1 84 ? 1.211 0.500 -9.372 1.00 98.38 84 ALA A C 1
ATOM 643 O O . ALA A 1 84 ? 0.167 1.097 -9.111 1.00 98.38 84 ALA A O 1
ATOM 644 N N . ALA A 1 85 ? 1.276 -0.495 -10.263 1.00 98.50 85 ALA A N 1
ATOM 645 C CA . ALA A 1 85 ? 0.131 -1.002 -11.016 1.00 98.50 85 ALA A CA 1
ATOM 646 C C . ALA A 1 85 ? -0.963 -1.559 -10.097 1.00 98.50 85 ALA A C 1
ATOM 648 O O . ALA A 1 85 ? -2.122 -1.174 -10.229 1.00 98.50 85 ALA A O 1
ATOM 649 N N . PHE A 1 86 ? -0.583 -2.388 -9.119 1.00 98.69 86 PHE A N 1
ATOM 650 C CA . PHE A 1 86 ? -1.504 -2.905 -8.108 1.00 98.69 86 PHE A CA 1
ATOM 651 C C . PHE A 1 86 ? -2.200 -1.767 -7.354 1.00 98.69 86 PHE A C 1
ATOM 653 O O . PHE A 1 86 ? -3.420 -1.673 -7.380 1.00 98.69 86 PHE A O 1
ATOM 660 N N . LEU A 1 87 ? -1.444 -0.837 -6.765 1.00 98.12 87 LEU A N 1
ATOM 661 C CA . LEU A 1 87 ? -2.018 0.287 -6.017 1.00 98.12 87 LEU A CA 1
ATOM 662 C C . LEU A 1 87 ? -2.926 1.184 -6.870 1.00 98.12 87 LEU A C 1
ATOM 664 O O . LEU A 1 87 ? -3.852 1.788 -6.340 1.00 98.12 87 LEU A O 1
ATOM 668 N N . ALA A 1 88 ? -2.660 1.302 -8.172 1.00 97.62 88 ALA A N 1
ATOM 669 C CA . ALA A 1 88 ? -3.501 2.069 -9.083 1.00 97.62 88 ALA A CA 1
ATOM 670 C C . ALA A 1 88 ? -4.833 1.378 -9.417 1.00 97.62 88 ALA A C 1
ATOM 672 O O . ALA A 1 88 ? -5.770 2.078 -9.802 1.00 97.62 88 ALA A O 1
ATOM 673 N N . SER A 1 89 ? -4.911 0.050 -9.275 1.00 96.94 89 SER A N 1
ATOM 674 C CA . SER A 1 89 ? -6.125 -0.743 -9.511 1.00 96.94 89 SER A CA 1
ATOM 675 C C . SER A 1 89 ? -7.078 -0.815 -8.310 1.00 96.94 89 SER A C 1
ATOM 677 O O . SER A 1 89 ? -8.207 -1.277 -8.470 1.00 96.94 89 SER A O 1
ATOM 679 N N . GLU A 1 90 ? -6.645 -0.338 -7.137 1.00 94.62 90 GLU A N 1
ATOM 680 C CA . GLU A 1 90 ? -7.370 -0.452 -5.862 1.00 94.62 90 GLU A CA 1
ATOM 681 C C . GLU A 1 90 ? -8.214 0.772 -5.504 1.00 94.62 90 GLU A C 1
ATOM 683 O O . GLU A 1 90 ? -7.701 1.913 -5.429 1.00 94.62 90 GLU A O 1
#

Nearest PDB structures (foldseek):
  7zd7-assembly1_A  TM=9.722E-01  e=2.747E-08  Synechocystis sp. PCC 6803
  3g1u-assembly1_B  TM=9.874E-01  e=5.623E-08  Leishmania major
  3nj4-assembly1_C  TM=9.874E-01  e=1.702E-07  Homo sapiens
  3gvp-assembly1_D  TM=9.903E-01  e=3.718E-07  Homo sapiens
  3gvp-assembly1_B  TM=9.994E-01  e=5.149E-07  Homo sapiens

Solvent-accessible surface area (backbone atoms only — not comparable to full-atom values): 4926 Å² total; per-residue (Å²): 134,82,89,66,92,46,68,87,33,20,68,60,14,46,52,46,28,53,53,36,40,73,72,34,59,69,60,48,52,49,40,63,69,42,37,84,72,29,83,34,56,90,40,77,48,79,44,74,39,59,37,33,40,66,45,48,42,52,54,54,37,46,38,63,18,36,25,48,80,46,77,46,67,61,42,96,89,49,57,38,55,31,36,46,15,25,60,63,75,106

Foldseek 3Di:
DADADDLVLQVVLVVLLVVLLVVPVVLVVVLVVLLVVLVAAPAEDEEAEQQHSNVLSVQVSNVSSHYHYDYDYNDPVRHDRSSSSNVVVD

Sequence (90 aa):
MSRVKDESLADQGRLSYEWARNHMPILDKTIGRLKKSQPFKGLTLGFCLHITKETSVLLMGVKELGAEVAACAGNPLTTQDDIAAFLASE

Radius of gyration: 12.71 Å; Cα contacts (8 Å, |Δi|>4): 147; chains: 1; bounding box: 28×24×33 Å

Secondary structure (DSSP, 8-state):
----S-GGGHHHHHHHHHHHHHT-HHHHHHHHHHTTT-TTTT-EEEEEE--SHHHHHHHHHHHHTT-EEEEEESSTT---HHHHHHHHH-

pLDDT: mean 97.69, std 2.41, range [79.44, 98.81]

Mean predicted aligned error: 2.09 Å